Protein AF-A0A174CZL6-F1 (afdb_monomer_lite)

Structure (mmCIF, N/CA/C/O backbone):
data_AF-A0A174CZL6-F1
#
_entry.id   AF-A0A174CZL6-F1
#
loop_
_atom_site.group_PDB
_atom_site.id
_atom_site.type_symbol
_atom_site.label_atom_id
_atom_site.label_alt_id
_atom_site.label_comp_id
_atom_site.label_asym_id
_atom_site.label_entity_id
_atom_site.label_seq_id
_atom_site.pdbx_PDB_ins_code
_atom_site.Cartn_x
_atom_site.Cartn_y
_atom_site.Cartn_z
_atom_site.occupancy
_atom_site.B_iso_or_equiv
_atom_site.auth_seq_id
_atom_site.auth_comp_id
_atom_site.auth_asym_id
_atom_site.auth_atom_id
_atom_site.pdbx_PDB_model_num
ATOM 1 N N . MET A 1 1 ? -7.763 8.542 -15.291 1.00 62.06 1 MET A N 1
ATOM 2 C CA . MET A 1 1 ? -6.735 8.674 -14.241 1.00 62.06 1 MET A CA 1
ATOM 3 C C . MET A 1 1 ? -6.582 7.309 -13.598 1.00 62.06 1 MET A C 1
ATOM 5 O O . MET A 1 1 ? -7.593 6.638 -13.441 1.00 62.06 1 MET A O 1
ATOM 9 N N . LEU A 1 2 ? -5.355 6.868 -13.320 1.00 70.06 2 LEU A N 1
ATOM 10 C CA . LEU A 1 2 ? -5.121 5.575 -12.670 1.00 70.06 2 LEU A CA 1
ATOM 11 C C . LEU A 1 2 ? -5.411 5.728 -11.171 1.00 70.06 2 LEU A C 1
ATOM 13 O O . LEU A 1 2 ? -4.902 6.660 -10.548 1.00 70.06 2 LEU A O 1
ATOM 17 N N . ARG A 1 3 ? -6.213 4.847 -10.576 1.00 82.44 3 ARG A N 1
ATOM 18 C CA . ARG A 1 3 ? -6.410 4.838 -9.115 1.00 82.44 3 ARG A CA 1
ATOM 19 C C . ARG A 1 3 ? -5.246 4.144 -8.412 1.00 82.44 3 ARG A C 1
ATOM 21 O O . ARG A 1 3 ? -4.587 3.282 -8.996 1.00 82.44 3 ARG A O 1
ATOM 28 N N . LYS A 1 4 ? -5.013 4.458 -7.132 1.00 83.12 4 LYS A N 1
ATOM 29 C CA . LYS A 1 4 ? -4.015 3.741 -6.310 1.00 83.12 4 LYS A CA 1
ATOM 30 C C . LYS A 1 4 ? -4.275 2.235 -6.271 1.00 83.12 4 LYS A C 1
ATOM 32 O O . LYS A 1 4 ? -3.324 1.459 -6.334 1.00 83.12 4 LYS A O 1
ATOM 37 N N . PHE A 1 5 ? -5.543 1.830 -6.262 1.00 84.19 5 PHE A N 1
ATOM 38 C CA . PHE A 1 5 ? -5.938 0.431 -6.412 1.00 84.19 5 PHE A CA 1
ATOM 39 C C . PHE A 1 5 ? -5.407 -0.216 -7.702 1.00 84.19 5 PHE A C 1
ATOM 41 O O . PHE A 1 5 ? -4.769 -1.264 -7.649 1.00 84.19 5 PHE A O 1
ATOM 48 N N . GLU A 1 6 ? -5.619 0.421 -8.854 1.00 82.12 6 GLU A N 1
ATOM 49 C CA . GLU A 1 6 ? -5.194 -0.115 -10.152 1.00 82.12 6 GLU A CA 1
ATOM 50 C C . GLU A 1 6 ? -3.664 -0.174 -10.257 1.00 82.12 6 GLU A C 1
ATOM 52 O O . GLU A 1 6 ? -3.119 -1.141 -10.778 1.00 82.12 6 GLU A O 1
ATOM 57 N N . ALA A 1 7 ? -2.955 0.810 -9.693 1.00 79.12 7 ALA A N 1
ATOM 58 C CA . ALA A 1 7 ? -1.493 0.807 -9.630 1.00 79.12 7 ALA A CA 1
ATOM 59 C C . ALA A 1 7 ? -0.939 -0.374 -8.815 1.00 79.12 7 ALA A C 1
ATOM 61 O O . ALA A 1 7 ? 0.023 -1.017 -9.234 1.00 79.12 7 ALA A O 1
ATOM 62 N N . LEU A 1 8 ? -1.563 -0.692 -7.677 1.00 81.50 8 LEU A N 1
ATOM 63 C CA . LEU A 1 8 ? -1.195 -1.855 -6.865 1.00 81.50 8 LEU A CA 1
ATOM 64 C C . LEU A 1 8 ? -1.400 -3.168 -7.624 1.00 81.50 8 LEU A C 1
ATOM 66 O O . LEU A 1 8 ? -0.585 -4.077 -7.492 1.00 81.50 8 LEU A O 1
ATOM 70 N N . GLN A 1 9 ? -2.446 -3.267 -8.447 1.00 81.12 9 GLN A N 1
ATOM 71 C CA . GLN A 1 9 ? -2.702 -4.458 -9.265 1.00 81.12 9 GLN A CA 1
ATOM 72 C C . GLN A 1 9 ? -1.674 -4.668 -10.389 1.00 81.12 9 GLN A C 1
ATOM 74 O O . GLN A 1 9 ? -1.558 -5.779 -10.900 1.00 81.12 9 GLN A O 1
ATOM 79 N N . LEU A 1 10 ? -0.921 -3.632 -10.774 1.00 81.56 10 LEU A N 1
ATOM 80 C CA . LEU A 1 10 ? 0.127 -3.717 -11.801 1.00 81.56 10 LEU A CA 1
ATOM 81 C C . LEU A 1 10 ? 1.475 -4.219 -11.252 1.00 81.56 10 LEU A C 1
ATOM 83 O O . LEU A 1 10 ? 2.412 -4.447 -12.021 1.00 81.56 10 LEU A O 1
ATOM 87 N N . ILE A 1 11 ? 1.594 -4.401 -9.935 1.00 78.31 11 ILE A N 1
ATOM 88 C CA . ILE A 1 11 ? 2.793 -4.956 -9.307 1.00 78.31 11 ILE A CA 1
ATOM 89 C C . ILE A 1 11 ? 2.815 -6.468 -9.545 1.00 78.31 11 ILE A C 1
ATOM 91 O O . ILE A 1 11 ? 1.982 -7.205 -9.025 1.00 78.31 11 ILE A O 1
ATOM 95 N N . THR A 1 12 ? 3.789 -6.936 -10.324 1.00 75.19 12 THR A N 1
ATOM 96 C CA . THR A 1 12 ? 3.913 -8.353 -10.710 1.00 75.19 12 THR A CA 1
ATOM 97 C C . THR A 1 12 ? 4.761 -9.180 -9.743 1.00 75.19 12 THR A C 1
ATOM 99 O O . THR A 1 12 ? 4.722 -10.407 -9.776 1.00 75.19 12 THR A O 1
ATOM 102 N N . ASP A 1 13 ? 5.543 -8.525 -8.886 1.00 85.44 13 ASP A N 1
ATOM 103 C CA . ASP A 1 13 ? 6.352 -9.172 -7.853 1.00 85.44 13 ASP A CA 1
ATOM 104 C C . ASP A 1 13 ? 5.513 -9.395 -6.585 1.00 85.44 13 ASP A C 1
ATOM 106 O O . ASP A 1 13 ? 5.117 -8.444 -5.908 1.00 85.44 13 ASP A O 1
ATOM 110 N N . VAL A 1 14 ? 5.263 -10.665 -6.252 1.00 84.38 14 VAL A N 1
ATOM 111 C CA . VAL A 1 14 ? 4.438 -11.072 -5.101 1.00 84.38 14 VAL A CA 1
ATOM 112 C C . VAL A 1 14 ? 5.015 -10.573 -3.777 1.00 84.38 14 VAL A C 1
ATOM 114 O O . VAL A 1 14 ? 4.257 -10.159 -2.900 1.00 84.38 14 VAL A O 1
ATOM 117 N N . LYS A 1 15 ? 6.345 -10.581 -3.623 1.00 81.62 15 LYS A N 1
ATOM 118 C CA . LYS A 1 15 ? 6.994 -10.146 -2.386 1.00 81.62 15 LYS A CA 1
ATOM 119 C C . LYS A 1 15 ? 6.785 -8.648 -2.198 1.00 81.62 15 LYS A C 1
ATOM 121 O O . LYS A 1 15 ? 6.257 -8.240 -1.166 1.00 81.62 15 LYS A O 1
ATOM 126 N N . LYS A 1 16 ? 7.091 -7.847 -3.220 1.00 80.38 16 LYS A N 1
ATOM 127 C CA . LYS A 1 16 ? 6.896 -6.388 -3.170 1.00 80.38 16 LYS A CA 1
ATOM 128 C C . LYS A 1 16 ? 5.431 -5.997 -3.016 1.00 80.38 16 LYS A C 1
ATOM 130 O O . LYS A 1 16 ? 5.123 -5.067 -2.277 1.00 80.38 16 LYS A O 1
ATOM 135 N N . TYR A 1 17 ? 4.528 -6.718 -3.679 1.00 83.56 17 TYR A N 1
ATOM 136 C CA . TYR A 1 17 ? 3.092 -6.526 -3.500 1.00 83.56 17 TYR A CA 1
ATOM 137 C C . TYR A 1 17 ? 2.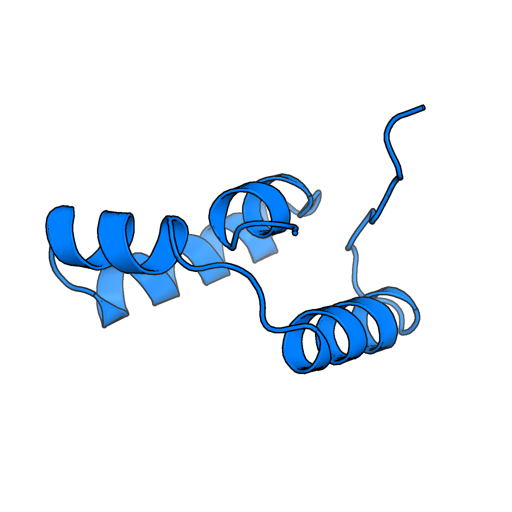690 -6.751 -2.038 1.00 83.56 17 TYR A C 1
ATOM 139 O O . TYR A 1 17 ? 2.023 -5.905 -1.445 1.00 83.56 17 TYR A O 1
ATOM 147 N N . SER A 1 18 ? 3.135 -7.860 -1.437 1.00 84.19 18 SER A N 1
ATOM 148 C C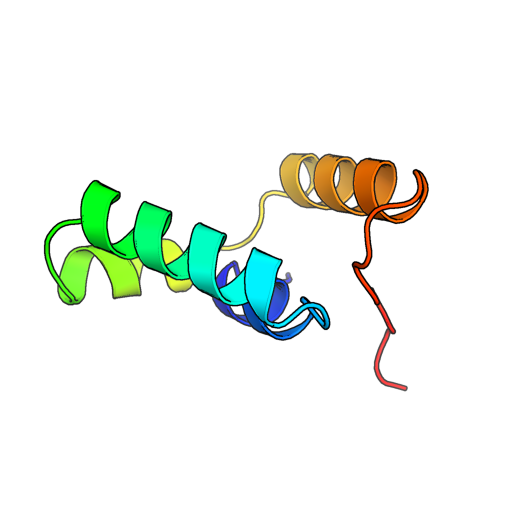A . SER A 1 18 ? 2.809 -8.185 -0.047 1.00 84.19 18 SER A CA 1
ATOM 149 C C . SER A 1 18 ? 3.369 -7.169 0.954 1.00 84.19 18 SER A C 1
ATOM 151 O O . SER A 1 18 ? 2.646 -6.780 1.867 1.00 84.19 18 SER A O 1
ATOM 153 N N . GLU A 1 19 ? 4.598 -6.681 0.749 1.00 86.88 19 GLU A N 1
ATOM 154 C CA . GLU A 1 19 ? 5.224 -5.645 1.583 1.00 86.88 19 GLU A CA 1
ATOM 155 C C . GLU A 1 19 ? 4.422 -4.337 1.528 1.00 86.88 19 GLU A C 1
ATOM 157 O O . GLU A 1 19 ? 4.026 -3.807 2.563 1.00 86.88 19 GLU A O 1
ATOM 162 N N . LEU A 1 20 ? 4.083 -3.865 0.325 1.00 84.25 20 LEU A N 1
ATOM 163 C CA . LEU A 1 20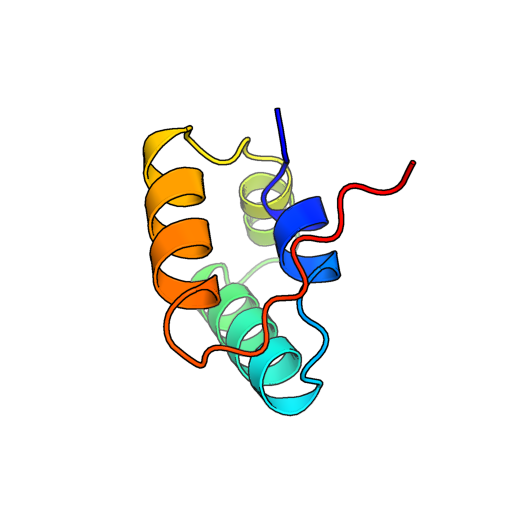 ? 3.330 -2.622 0.144 1.00 84.25 20 LEU A CA 1
ATOM 164 C C . LEU A 1 20 ? 1.909 -2.702 0.703 1.00 84.25 20 LEU A C 1
ATOM 166 O O . LEU A 1 20 ? 1.443 -1.757 1.337 1.00 84.25 20 LEU A O 1
ATOM 170 N N . VAL A 1 21 ? 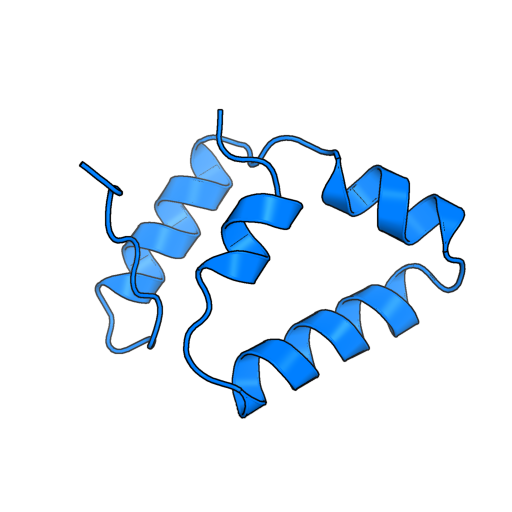1.204 -3.816 0.489 1.00 86.00 21 VAL A N 1
ATOM 171 C CA . VAL A 1 21 ? -0.138 -4.005 1.058 1.00 86.00 21 VAL A CA 1
ATOM 172 C C . VAL A 1 21 ? -0.071 -4.048 2.583 1.00 86.00 21 VAL A C 1
ATOM 174 O O . VAL A 1 21 ? -0.911 -3.439 3.243 1.00 86.00 21 VAL A O 1
ATOM 177 N N . PHE A 1 22 ? 0.930 -4.720 3.151 1.00 85.94 22 PHE A N 1
ATOM 178 C CA . PHE A 1 22 ? 1.114 -4.780 4.596 1.00 85.94 22 PHE A CA 1
ATOM 179 C C . PHE A 1 22 ? 1.415 -3.400 5.196 1.00 85.94 22 PHE A C 1
ATOM 181 O O . PHE A 1 22 ? 0.775 -3.000 6.171 1.00 85.94 22 PHE A O 1
ATOM 188 N N . ASP A 1 23 ? 2.305 -2.626 4.577 1.00 87.19 23 ASP A N 1
ATOM 189 C CA . ASP A 1 23 ? 2.603 -1.249 4.985 1.00 87.19 23 ASP A CA 1
ATOM 190 C C . ASP A 1 23 ? 1.362 -0.348 4.900 1.00 87.19 23 ASP A C 1
ATOM 192 O O . ASP A 1 23 ? 1.091 0.449 5.798 1.00 87.19 23 ASP A O 1
ATOM 196 N N . LEU A 1 24 ? 0.538 -0.507 3.861 1.00 86.31 24 LEU A N 1
ATOM 197 C CA . LEU A 1 24 ? -0.707 0.249 3.716 1.00 86.31 24 LEU A CA 1
ATOM 198 C C . LEU A 1 24 ? -1.739 -0.114 4.789 1.00 86.31 24 LEU A C 1
ATOM 200 O O . LEU A 1 24 ? -2.374 0.776 5.363 1.00 86.31 24 LEU A O 1
ATOM 204 N N . VAL A 1 25 ? -1.914 -1.405 5.080 1.00 86.50 25 VAL A N 1
ATOM 205 C CA . VAL A 1 25 ? -2.835 -1.882 6.124 1.00 86.50 25 VAL A CA 1
ATOM 206 C C . VAL A 1 25 ? -2.383 -1.399 7.501 1.00 86.50 25 VAL A C 1
ATOM 208 O O . VAL A 1 25 ? -3.201 -0.896 8.269 1.00 86.50 25 VAL A O 1
ATOM 211 N N . THR A 1 26 ? -1.089 -1.495 7.807 1.00 88.00 26 THR A N 1
ATOM 212 C CA . THR A 1 26 ? -0.536 -1.032 9.090 1.00 88.00 26 THR A CA 1
ATOM 213 C C . THR A 1 26 ? -0.608 0.488 9.238 1.00 88.00 26 THR A C 1
ATOM 215 O O . THR A 1 26 ? -0.919 0.976 10.323 1.00 88.00 26 THR A O 1
ATOM 218 N N . HIS A 1 27 ? -0.406 1.247 8.158 1.00 85.19 27 HIS A N 1
ATOM 219 C CA . HIS A 1 27 ? -0.524 2.705 8.165 1.00 85.19 27 HIS A CA 1
ATOM 220 C C . HIS A 1 27 ? -1.970 3.195 8.333 1.00 85.19 27 HIS A C 1
ATOM 222 O O . HIS A 1 27 ? -2.235 4.152 9.061 1.00 85.19 27 HIS A O 1
ATOM 228 N N . THR A 1 28 ? -2.924 2.555 7.655 1.00 87.62 28 THR A N 1
ATOM 229 C CA . THR A 1 28 ? -4.336 2.969 7.692 1.00 87.62 28 THR A CA 1
ATOM 230 C C . THR A 1 28 ? -5.069 2.455 8.924 1.00 87.62 28 THR A C 1
ATOM 232 O O . THR A 1 28 ? -5.931 3.157 9.456 1.00 87.62 28 THR A O 1
ATOM 235 N N . GLY A 1 29 ? -4.724 1.260 9.406 1.00 84.00 29 GLY A N 1
ATOM 236 C CA . GLY A 1 29 ? -5.225 0.664 10.645 1.00 84.00 29 GLY A CA 1
ATOM 237 C C . GLY A 1 29 ? -6.695 0.232 10.620 1.00 84.00 29 GLY A C 1
ATOM 238 O O . GLY A 1 29 ? -7.105 -0.529 11.492 1.00 84.00 29 GLY A O 1
ATOM 239 N N . THR A 1 30 ? -7.493 0.680 9.642 1.00 89.31 30 THR A N 1
ATOM 240 C CA . THR A 1 30 ? -8.876 0.228 9.439 1.00 89.31 30 THR A CA 1
ATOM 241 C C . THR A 1 30 ? -9.206 0.037 7.954 1.00 89.31 30 THR A C 1
ATOM 243 O O . THR A 1 30 ? -8.668 0.758 7.102 1.00 89.31 30 THR A O 1
ATOM 246 N N . PRO A 1 31 ? -10.127 -0.889 7.623 1.00 86.06 31 PRO A N 1
ATOM 247 C CA . PRO A 1 31 ? -10.559 -1.125 6.247 1.00 86.06 31 PRO A CA 1
ATOM 248 C C . PRO A 1 31 ? -11.152 0.112 5.557 1.00 86.06 31 PRO A C 1
ATOM 250 O O . PRO A 1 31 ? -10.935 0.304 4.361 1.00 86.06 31 PRO A O 1
ATOM 253 N N . GLU A 1 32 ? -11.864 0.985 6.277 1.00 89.44 32 GLU A N 1
ATOM 254 C CA . GLU A 1 32 ? -12.477 2.182 5.682 1.00 89.44 32 GLU A CA 1
ATOM 255 C C . GLU A 1 32 ? -11.417 3.194 5.238 1.00 89.44 32 GLU A C 1
ATOM 257 O O . GLU A 1 32 ? -11.512 3.775 4.155 1.00 89.44 32 GLU A O 1
ATOM 262 N N . LYS A 1 33 ? -10.373 3.386 6.055 1.00 86.75 33 LYS A N 1
ATOM 263 C CA . LYS A 1 33 ? -9.256 4.284 5.734 1.00 86.75 33 LYS A CA 1
ATOM 264 C C . LYS A 1 33 ? -8.425 3.749 4.575 1.00 86.75 33 LYS A C 1
ATOM 266 O O . LYS A 1 33 ? -8.033 4.528 3.709 1.00 86.75 33 LYS A O 1
ATOM 271 N N . LEU A 1 34 ? -8.209 2.434 4.533 1.00 86.44 34 LEU A N 1
ATOM 272 C CA . LEU A 1 34 ? -7.553 1.777 3.407 1.00 86.44 34 LEU A CA 1
ATOM 273 C C . LEU A 1 34 ? -8.352 1.946 2.118 1.00 86.44 34 LEU A C 1
ATOM 275 O O . LEU A 1 34 ? -7.792 2.345 1.105 1.00 86.44 34 LEU A O 1
ATOM 279 N N . THR A 1 35 ? -9.662 1.715 2.171 1.00 86.94 35 THR A N 1
ATOM 280 C CA . THR A 1 35 ? -10.554 1.868 1.014 1.00 86.94 35 THR A CA 1
ATOM 281 C C . THR A 1 35 ? -10.508 3.291 0.474 1.00 86.94 35 THR A C 1
ATOM 283 O O . THR A 1 35 ? -10.326 3.482 -0.724 1.00 86.94 35 THR A O 1
ATOM 286 N N . LYS A 1 36 ? -10.590 4.294 1.358 1.00 88.62 36 LYS A N 1
ATOM 287 C CA . LYS A 1 36 ? -10.488 5.701 0.961 1.00 88.62 36 LYS A CA 1
ATOM 288 C C . LYS A 1 36 ? -9.153 6.001 0.280 1.00 88.62 36 LYS A C 1
ATOM 290 O O . LYS A 1 36 ? -9.146 6.641 -0.760 1.00 88.62 36 LYS A O 1
ATOM 295 N N . LEU A 1 37 ? -8.046 5.511 0.838 1.00 86.00 37 LEU A N 1
ATOM 296 C CA . LEU A 1 37 ? -6.722 5.689 0.248 1.00 86.00 37 LEU A CA 1
ATOM 297 C C . LEU A 1 37 ? -6.630 5.012 -1.123 1.00 86.00 37 LEU A C 1
ATOM 299 O O . LEU A 1 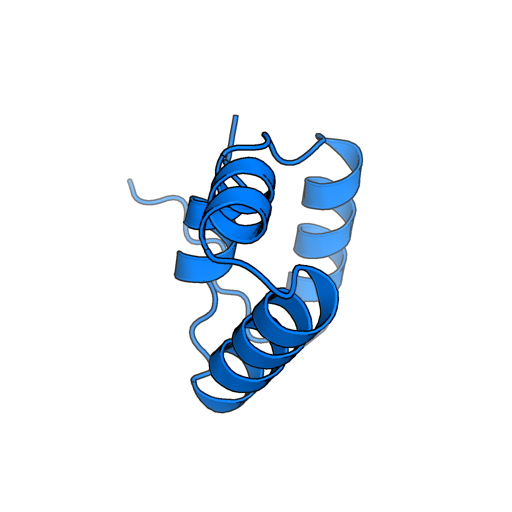37 ? -6.100 5.603 -2.049 1.00 86.00 37 LEU A O 1
ATOM 303 N N . LEU A 1 38 ? -7.151 3.799 -1.283 1.00 84.88 38 LEU A N 1
ATOM 304 C CA . LEU A 1 38 ? -7.106 3.066 -2.552 1.00 84.88 38 LEU A CA 1
ATOM 305 C C . LEU A 1 38 ? -7.988 3.682 -3.650 1.00 84.88 38 LEU A C 1
ATOM 307 O O . LEU A 1 38 ? -7.667 3.534 -4.832 1.00 84.88 38 LEU A O 1
ATOM 311 N N . ASP A 1 39 ? -9.065 4.364 -3.259 1.00 87.12 39 ASP A N 1
ATOM 312 C CA . ASP A 1 39 ? -9.980 5.070 -4.162 1.00 87.12 39 ASP A CA 1
ATOM 313 C C . ASP A 1 39 ? -9.436 6.439 -4.612 1.00 87.12 39 ASP A C 1
ATOM 315 O O . ASP A 1 39 ? -9.922 7.005 -5.590 1.00 87.12 39 ASP A O 1
ATOM 319 N N . GLU A 1 40 ? -8.387 6.956 -3.959 1.00 85.38 40 GLU A N 1
ATOM 320 C CA . GLU A 1 40 ? -7.705 8.172 -4.405 1.00 85.38 40 GLU A CA 1
ATOM 321 C C . GLU A 1 40 ? -7.024 7.966 -5.768 1.00 85.38 40 GLU A C 1
ATOM 323 O O . GLU A 1 40 ? -6.334 6.970 -6.026 1.00 85.38 40 GLU A O 1
ATOM 328 N N . GLU A 1 41 ? -7.180 8.960 -6.643 1.00 77.44 41 GLU A N 1
ATOM 329 C CA . GLU A 1 41 ? -6.468 9.011 -7.916 1.00 77.44 41 GLU A CA 1
ATOM 330 C C . GLU A 1 41 ? -4.968 9.206 -7.673 1.00 77.44 41 GLU A C 1
ATOM 332 O O . GLU A 1 41 ? -4.536 9.999 -6.828 1.00 77.44 41 GLU A O 1
ATOM 337 N N . PHE A 1 42 ? -4.145 8.475 -8.427 1.00 66.69 42 PHE A N 1
ATOM 338 C CA . PHE A 1 42 ? -2.720 8.758 -8.468 1.00 66.69 42 PHE A CA 1
ATOM 339 C C . PHE A 1 42 ? -2.543 10.155 -9.061 1.00 66.69 42 PHE A C 1
ATOM 341 O O . PHE A 1 42 ? -2.899 10.400 -10.213 1.00 66.69 42 PHE A O 1
ATOM 348 N N . SER A 1 43 ? -1.983 11.079 -8.279 1.00 62.53 43 SER A N 1
ATOM 349 C CA . SER A 1 43 ? -1.546 12.364 -8.821 1.00 62.53 43 SER A CA 1
ATOM 350 C C . SER A 1 43 ? -0.558 12.107 -9.962 1.00 62.53 43 SER A C 1
ATOM 352 O O . SER A 1 43 ? 0.334 11.267 -9.811 1.00 62.53 43 SER A O 1
ATOM 354 N N . ASP A 1 44 ? -0.670 12.848 -11.068 1.00 57.00 44 ASP A N 1
ATOM 355 C CA . ASP A 1 44 ? 0.207 12.710 -12.244 1.00 57.00 44 ASP A CA 1
ATOM 356 C C . ASP A 1 44 ? 1.701 12.730 -11.876 1.00 57.00 44 ASP A C 1
ATOM 358 O O . ASP A 1 44 ? 2.511 12.018 -12.468 1.00 57.00 44 ASP A O 1
ATOM 362 N N . LYS A 1 45 ? 2.070 13.483 -10.829 1.00 56.62 45 LYS A N 1
ATOM 363 C CA . LYS A 1 45 ? 3.438 13.509 -10.290 1.00 56.62 45 LYS A CA 1
ATOM 364 C C . LYS A 1 45 ? 3.863 12.180 -9.664 1.00 56.62 45 LYS A C 1
ATOM 366 O O . LYS A 1 45 ? 4.989 11.748 -9.874 1.00 56.62 45 LYS A O 1
ATOM 371 N N . GLY A 1 46 ? 2.974 11.528 -8.918 1.00 56.94 46 GLY A N 1
ATOM 372 C CA . GLY A 1 46 ? 3.236 10.216 -8.326 1.00 56.94 46 GLY A CA 1
ATOM 373 C C . GLY A 1 46 ? 3.347 9.127 -9.389 1.00 56.94 46 GLY A C 1
ATOM 374 O O . GLY A 1 46 ? 4.200 8.251 -9.274 1.00 56.94 46 GLY A O 1
ATOM 375 N N . LEU A 1 47 ? 2.546 9.221 -10.455 1.00 58.03 47 LEU A N 1
ATOM 376 C CA . LEU A 1 47 ? 2.599 8.284 -11.575 1.00 58.03 47 LEU A CA 1
ATOM 377 C C . LEU A 1 47 ? 3.926 8.411 -12.335 1.00 58.03 47 LEU A C 1
ATOM 379 O O . LEU A 1 47 ? 4.573 7.403 -12.589 1.00 58.03 47 LEU A O 1
ATOM 383 N N . GLN A 1 48 ? 4.387 9.641 -12.590 1.00 57.72 48 GLN A N 1
ATOM 384 C CA . GLN A 1 48 ? 5.708 9.891 -13.178 1.00 57.72 48 GLN A CA 1
ATOM 385 C C . GLN A 1 48 ? 6.854 9.371 -12.300 1.00 57.72 48 GLN A C 1
ATOM 387 O O . GLN A 1 48 ? 7.844 8.858 -12.820 1.00 57.72 48 GLN A O 1
ATOM 392 N N . THR A 1 49 ? 6.741 9.469 -10.971 1.00 61.47 49 THR A N 1
ATOM 393 C CA . THR A 1 49 ? 7.737 8.893 -10.054 1.00 61.47 49 THR A CA 1
ATOM 394 C C . THR A 1 49 ? 7.750 7.365 -10.125 1.00 61.47 49 THR A C 1
ATOM 396 O O . THR A 1 49 ? 8.823 6.779 -10.238 1.00 61.47 49 THR A O 1
ATOM 399 N N . VAL A 1 50 ? 6.582 6.714 -10.127 1.00 61.69 50 VAL A N 1
ATOM 400 C CA . VAL A 1 50 ? 6.468 5.250 -10.249 1.00 61.69 50 VAL A CA 1
ATOM 401 C C . VAL A 1 50 ? 6.940 4.764 -11.625 1.00 61.69 50 VAL A C 1
ATOM 403 O O . VAL A 1 50 ? 7.663 3.777 -11.692 1.00 61.69 50 VAL A O 1
ATOM 406 N N . GLU A 1 51 ? 6.623 5.475 -12.712 1.00 59.03 51 GLU A N 1
ATOM 407 C CA . GLU A 1 51 ? 7.135 5.197 -14.065 1.00 59.03 51 GLU A CA 1
ATOM 408 C C . GLU A 1 51 ? 8.660 5.334 -14.155 1.00 59.03 51 GLU A C 1
ATOM 410 O O . GLU A 1 51 ? 9.326 4.507 -14.781 1.00 59.03 51 GLU A O 1
ATOM 415 N N . SER A 1 52 ? 9.227 6.362 -13.517 1.00 57.66 52 SER A N 1
ATOM 416 C CA . SER A 1 52 ? 10.677 6.572 -13.464 1.00 57.66 52 SER A CA 1
ATOM 417 C C . SER A 1 52 ? 11.381 5.442 -12.701 1.00 57.66 52 SER A C 1
ATOM 419 O O . SER A 1 52 ? 12.416 4.945 -13.140 1.00 57.66 52 SER A O 1
ATOM 421 N N . ILE A 1 53 ? 10.771 4.964 -11.609 1.00 58.75 53 ILE A N 1
ATOM 422 C CA . ILE A 1 53 ? 11.264 3.821 -10.827 1.00 58.75 53 ILE A CA 1
ATOM 423 C C . ILE A 1 53 ? 11.095 2.503 -11.604 1.00 58.75 53 ILE A C 1
ATOM 425 O O . ILE A 1 53 ? 12.011 1.691 -11.619 1.00 58.75 53 ILE A O 1
ATOM 429 N N . ALA A 1 54 ? 9.981 2.301 -12.313 1.00 56.31 54 ALA A N 1
ATOM 430 C CA . ALA A 1 54 ? 9.739 1.125 -13.158 1.00 56.31 54 ALA A CA 1
ATOM 431 C C . ALA A 1 54 ? 10.744 1.001 -14.316 1.00 56.31 54 ALA A C 1
ATOM 433 O O . ALA A 1 54 ? 11.145 -0.100 -14.682 1.00 56.31 54 ALA A O 1
ATOM 434 N N . ARG A 1 55 ? 11.192 2.132 -14.880 1.00 54.53 55 ARG A N 1
ATOM 435 C CA . ARG A 1 55 ? 12.281 2.166 -15.875 1.00 54.53 55 ARG A CA 1
ATOM 436 C C . ARG A 1 55 ? 13.658 1.871 -15.279 1.00 54.53 55 ARG A C 1
ATOM 438 O O . ARG A 1 55 ? 14.579 1.565 -16.030 1.00 54.53 55 ARG A O 1
ATOM 445 N N . SER A 1 56 ? 13.796 1.967 -13.961 1.00 50.97 56 SER A N 1
ATOM 446 C CA . SER A 1 56 ? 15.028 1.727 -13.217 1.00 50.97 56 SER A CA 1
ATOM 447 C C . SER A 1 56 ? 14.943 0.390 -12.473 1.00 50.97 56 SER A C 1
ATOM 449 O O . SER A 1 56 ? 14.812 0.372 -11.253 1.00 50.97 56 SER A O 1
ATOM 451 N N . ASP A 1 57 ? 14.999 -0.733 -13.197 1.00 55.66 57 ASP A N 1
ATOM 452 C CA . ASP A 1 57 ? 15.152 -2.099 -12.643 1.00 55.66 57 ASP A CA 1
ATOM 453 C C . ASP A 1 57 ? 14.130 -2.536 -11.564 1.00 55.66 57 ASP A C 1
ATOM 455 O O . ASP A 1 57 ? 14.308 -3.541 -10.869 1.00 55.66 57 ASP A O 1
ATOM 459 N N . TYR A 1 58 ? 13.017 -1.814 -11.411 1.00 51.34 58 TYR A N 1
ATOM 460 C CA . TYR A 1 58 ? 11.937 -2.181 -10.500 1.00 51.34 58 TYR A CA 1
ATOM 461 C C . TYR A 1 58 ? 10.895 -3.015 -11.269 1.00 51.34 58 TYR A C 1
ATOM 463 O O . TYR A 1 58 ? 10.486 -2.603 -12.352 1.00 51.34 58 TYR A O 1
ATOM 471 N N . PRO A 1 59 ? 10.424 -4.165 -10.743 1.00 56.00 59 PRO A N 1
ATOM 472 C CA . PRO A 1 59 ? 9.510 -5.081 -11.431 1.00 56.00 59 PRO A CA 1
ATOM 473 C C . PRO A 1 59 ? 8.073 -4.533 -11.428 1.00 56.00 59 PRO A C 1
ATOM 475 O O . PRO A 1 59 ? 7.166 -5.065 -10.790 1.00 56.00 59 PRO A O 1
ATOM 478 N N . LEU A 1 60 ? 7.884 -3.413 -12.115 1.00 55.19 60 LEU A N 1
ATOM 479 C CA . LEU A 1 60 ? 6.615 -2.748 -12.355 1.00 55.19 60 LEU A CA 1
ATOM 480 C C . LEU A 1 60 ? 6.317 -2.869 -13.845 1.00 55.19 60 LEU A C 1
ATOM 482 O O . LEU A 1 60 ? 6.878 -2.155 -14.675 1.00 55.19 60 LEU A O 1
ATOM 486 N N . SER A 1 61 ? 5.423 -3.790 -14.187 1.00 57.94 61 SER A N 1
ATOM 487 C CA . SER A 1 61 ? 4.963 -3.955 -15.561 1.00 57.94 61 SER A CA 1
ATOM 488 C C . SER A 1 61 ? 3.800 -2.997 -15.800 1.00 57.94 61 SER A C 1
ATOM 490 O O . SER A 1 61 ? 2.637 -3.379 -15.699 1.00 57.94 61 SER A O 1
ATOM 492 N N . LEU A 1 62 ? 4.100 -1.737 -16.127 1.00 56.28 62 LEU A N 1
ATOM 493 C CA . LEU A 1 62 ? 3.099 -0.755 -16.566 1.00 56.28 62 LEU A CA 1
ATOM 494 C C . LEU A 1 62 ? 2.679 -1.043 -18.018 1.00 56.28 62 LEU A C 1
ATOM 496 O O . LEU A 1 62 ? 2.839 -0.232 -18.929 1.00 56.28 62 LEU A O 1
ATOM 500 N N . GLY A 1 63 ? 2.184 -2.2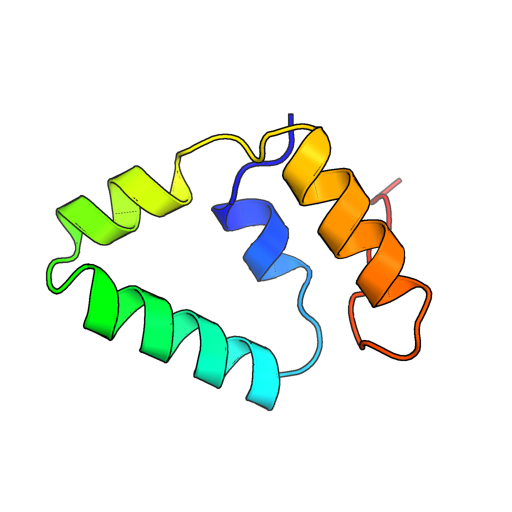57 -18.252 1.00 49.72 63 GLY A N 1
ATOM 501 C CA . GLY A 1 63 ? 1.597 -2.647 -19.519 1.00 49.72 63 GLY A CA 1
ATOM 502 C C . GLY A 1 63 ? 0.275 -1.914 -19.682 1.00 49.72 63 GLY A C 1
ATOM 503 O O . GLY A 1 63 ? -0.709 -2.261 -19.032 1.00 49.72 63 GLY A O 1
ATOM 504 N N . ARG A 1 64 ? 0.237 -0.911 -20.568 1.00 48.41 64 ARG A N 1
ATOM 505 C CA . ARG A 1 64 ? -1.026 -0.444 -21.147 1.00 48.41 64 ARG A CA 1
ATOM 506 C C . ARG A 1 64 ? -1.710 -1.665 -21.753 1.00 48.41 64 ARG A C 1
ATOM 508 O O . ARG A 1 64 ? -1.254 -2.180 -22.771 1.00 48.41 64 ARG A O 1
ATOM 515 N N . LYS A 1 65 ? -2.758 -2.149 -21.090 1.00 41.97 65 LYS A N 1
ATOM 516 C CA . LYS A 1 65 ? -3.650 -3.167 -21.636 1.00 41.97 65 LYS A CA 1
ATOM 517 C C . LYS A 1 65 ? -4.278 -2.547 -22.890 1.00 41.97 65 LYS A C 1
ATOM 519 O O . LYS A 1 65 ? -5.023 -1.577 -22.767 1.00 41.97 65 LYS A O 1
ATOM 524 N N . GLN A 1 66 ? -3.839 -3.009 -24.061 1.00 39.31 66 GLN A N 1
ATOM 525 C CA . GLN A 1 66 ? -4.500 -2.736 -25.340 1.00 39.31 66 GLN A CA 1
ATOM 526 C C . GLN A 1 66 ? -5.809 -3.516 -25.410 1.00 39.31 66 GLN A C 1
ATOM 528 O O . GLN A 1 66 ? -5.846 -4.632 -24.836 1.00 39.31 66 GLN A O 1
#

Foldseek 3Di:
DQFLLNQLVQQPDPVVSVVVVVVLCVVQVDPVSSVVNRRDHQDPVNVVVVVVVVVVPHRGPPDPPD

pLDDT: mean 72.88, std 14.61, range [39.31, 89.44]

Sequence (66 aa):
MLRKFEALQLITDVKKYSELVFDLVTHTGTPEKLTKLLDEEFSDKGLQTVESIARSDYPLSLGRKQ

Organism: NCBI:txid39482

Secondary structure (DSSP, 8-state):
--BHHHHHHTB--HHHHHHHHHHHHHHH-SHHHHHHHHHSBPPHHHHHHHHHHHTTT--B------

Radius of gyration: 12.2 Å; chains: 1; bounding box: 28×25×36 Å